Protein AF-A0A537IIH1-F1 (afdb_monomer)

Nearest PDB structures (foldseek):
  6f5o-assembly1_B  TM=4.034E-01  e=1.322E+00  Influenza B virus (B/Memphis/13/2003)
  8rna-assembly1_E  TM=3.616E-01  e=1.322E+00  Influenza B virus (B/Memphis/13/2003)
  8rn2-assembly1_B  TM=3.642E-01  e=2.233E+00  Influenza B virus (B/Memphis/13/2003)
  5msg-assembly1_B  TM=3.783E-01  e=2.384E+00  Influenza B virus
  8ekm-assembly1_E  TM=3.426E-01  e=2.384E+00  Clostridioides difficile R20291

pLDDT: mean 76.6, std 12.92, range [51.22, 94.5]

Radius of gyration: 24.63 Å; Cα contacts (8 Å, |Δi|>4): 101; chains: 1; bounding box: 40×39×79 Å

Secondary structure (DSSP, 8-state):
-HHHHHHHHHHHHHTSS---PPP-SS----GGGG--PPPGGGTTSSEEEEEEEEEEEEEEE--SSS---EEEEEEEEEEEEEE-SHHHHHHS------PPPTTS--

Sequence (106 aa):
MKQTLIFLLLLMLYTGNLNAQAPSVGETIEPEFAITTVPEKWSKESAVVIGQKSEYLFTRLVSGKRYTTVVRIKEYVHKRIKLQDKNALEKFSTFYYVTMGKDGQA

Mean predicted aligned error: 12.5 Å

Structure (mmCIF, N/CA/C/O backbone):
data_AF-A0A537IIH1-F1
#
_entry.id   AF-A0A537IIH1-F1
#
loop_
_atom_site.group_PDB
_atom_site.id
_atom_site.type_symbol
_atom_site.label_atom_id
_atom_site.label_alt_id
_atom_site.label_comp_id
_atom_site.label_asym_id
_atom_site.label_entity_id
_atom_site.label_seq_id
_atom_site.pdbx_PDB_ins_code
_atom_site.Cartn_x
_atom_site.Cartn_y
_atom_site.Cartn_z
_atom_site.occupancy
_atom_site.B_iso_or_equiv
_atom_site.auth_seq_id
_atom_site.auth_comp_id
_atom_site.auth_asym_id
_atom_site.auth_atom_id
_atom_site.pdbx_PDB_model_num
ATOM 1 N N . MET A 1 1 ? 5.250 -20.785 -58.447 1.00 61.53 1 MET A N 1
ATOM 2 C CA . MET A 1 1 ? 4.221 -19.868 -57.899 1.00 61.53 1 MET A CA 1
ATOM 3 C C . MET A 1 1 ? 3.533 -20.391 -56.641 1.00 61.53 1 MET A C 1
ATOM 5 O O . MET A 1 1 ? 3.475 -19.645 -55.677 1.00 61.53 1 MET A O 1
ATOM 9 N N . LYS A 1 2 ? 3.036 -21.639 -56.590 1.00 64.31 2 LYS A N 1
ATOM 10 C CA . LYS A 1 2 ? 2.312 -22.149 -55.402 1.00 64.31 2 LYS A CA 1
ATOM 11 C C . LYS A 1 2 ? 3.184 -22.297 -54.137 1.00 64.31 2 LYS A C 1
ATOM 13 O O . LYS A 1 2 ? 2.752 -21.905 -53.063 1.00 64.31 2 LYS A O 1
ATOM 18 N N . GLN A 1 3 ? 4.421 -22.786 -54.264 1.00 67.56 3 GLN A N 1
ATOM 19 C CA . GLN A 1 3 ? 5.345 -22.940 -53.123 1.00 67.56 3 GLN A CA 1
ATOM 20 C C . GLN A 1 3 ? 5.839 -21.599 -52.561 1.00 67.56 3 GLN A C 1
ATOM 22 O O . GLN A 1 3 ? 5.970 -21.444 -51.353 1.00 67.56 3 GLN A O 1
ATOM 27 N N . THR A 1 4 ? 6.040 -20.607 -53.429 1.00 70.00 4 THR A N 1
ATOM 28 C CA . THR A 1 4 ? 6.450 -19.251 -53.046 1.00 70.00 4 THR A CA 1
ATOM 29 C C . THR A 1 4 ? 5.371 -18.537 -52.229 1.00 70.00 4 THR A C 1
ATOM 31 O O . THR A 1 4 ? 5.689 -17.829 -51.280 1.00 70.00 4 THR A O 1
ATOM 34 N N . LEU A 1 5 ? 4.094 -18.773 -52.550 1.00 70.12 5 LEU A N 1
ATOM 35 C CA . LEU A 1 5 ? 2.956 -18.212 -51.820 1.00 70.12 5 LEU A CA 1
ATOM 36 C C . LEU A 1 5 ? 2.804 -18.830 -50.418 1.00 70.12 5 LEU A C 1
ATOM 38 O O . LEU A 1 5 ? 2.540 -18.117 -49.455 1.00 70.12 5 LEU A O 1
ATOM 42 N N . ILE A 1 6 ? 3.032 -20.143 -50.294 1.00 74.69 6 ILE A N 1
ATOM 43 C CA . ILE A 1 6 ? 3.017 -20.862 -49.008 1.00 74.69 6 ILE A CA 1
ATOM 44 C C . ILE A 1 6 ? 4.153 -20.374 -48.099 1.00 74.69 6 ILE A C 1
ATOM 46 O O . ILE A 1 6 ? 3.942 -20.164 -46.906 1.00 74.69 6 ILE A O 1
ATOM 50 N N . PHE A 1 7 ? 5.339 -20.137 -48.663 1.00 72.38 7 PHE A N 1
ATOM 51 C CA . PHE A 1 7 ? 6.488 -19.636 -47.909 1.00 72.38 7 PHE A CA 1
ATOM 52 C C . PHE A 1 7 ? 6.257 -18.211 -47.382 1.00 72.38 7 PHE A C 1
ATOM 54 O O . PHE A 1 7 ? 6.594 -17.912 -46.239 1.00 72.38 7 PHE A O 1
ATOM 61 N N . LEU A 1 8 ? 5.615 -17.350 -48.180 1.00 68.19 8 LEU A N 1
ATOM 62 C CA . LEU A 1 8 ? 5.253 -15.992 -47.766 1.00 68.19 8 LEU A CA 1
ATOM 63 C C . LEU A 1 8 ? 4.198 -15.988 -46.645 1.00 68.19 8 LEU A C 1
ATOM 65 O O . LEU A 1 8 ? 4.278 -15.185 -45.719 1.00 68.19 8 LEU A O 1
ATOM 69 N N . LEU A 1 9 ? 3.232 -16.911 -46.709 1.00 69.44 9 LEU A N 1
ATOM 70 C CA . LEU A 1 9 ? 2.186 -17.074 -45.697 1.00 69.44 9 LEU A CA 1
ATOM 71 C C . LEU A 1 9 ? 2.764 -17.560 -44.355 1.00 69.44 9 LEU A C 1
ATOM 73 O O . LEU A 1 9 ? 2.408 -17.039 -43.301 1.00 69.44 9 LEU A O 1
ATOM 77 N N . LEU A 1 10 ? 3.703 -18.511 -44.396 1.00 69.12 10 LEU A N 1
ATOM 78 C CA . LEU A 1 10 ? 4.440 -18.988 -43.220 1.00 69.12 10 LEU A CA 1
ATOM 79 C C . LEU A 1 10 ? 5.291 -17.883 -42.580 1.00 69.12 10 LEU A C 1
ATOM 81 O O . LEU A 1 10 ? 5.356 -17.801 -41.355 1.00 69.12 10 LEU A O 1
ATOM 85 N N . LEU A 1 11 ? 5.887 -17.001 -43.388 1.00 63.94 11 LEU A N 1
ATOM 86 C CA . LEU A 1 11 ? 6.668 -15.866 -42.892 1.00 63.94 11 LEU A CA 1
ATOM 87 C C . LEU A 1 11 ? 5.795 -14.852 -42.130 1.00 63.94 11 LEU A C 1
ATOM 89 O O . LEU A 1 11 ? 6.202 -14.365 -41.078 1.00 63.94 11 LEU A O 1
ATOM 93 N N . MET A 1 12 ? 4.580 -14.574 -42.619 1.00 61.91 12 MET A N 1
ATOM 94 C CA . MET A 1 12 ? 3.642 -13.663 -41.945 1.00 61.91 12 MET A CA 1
ATOM 95 C C . MET A 1 12 ? 3.074 -14.238 -40.639 1.00 61.91 12 MET A C 1
ATOM 97 O O . MET A 1 12 ? 2.835 -13.490 -39.690 1.00 61.91 12 MET A O 1
ATOM 101 N N . LEU A 1 13 ? 2.897 -15.561 -40.553 1.00 59.56 13 LEU A N 1
ATOM 102 C CA . LEU A 1 13 ? 2.473 -16.231 -39.317 1.00 5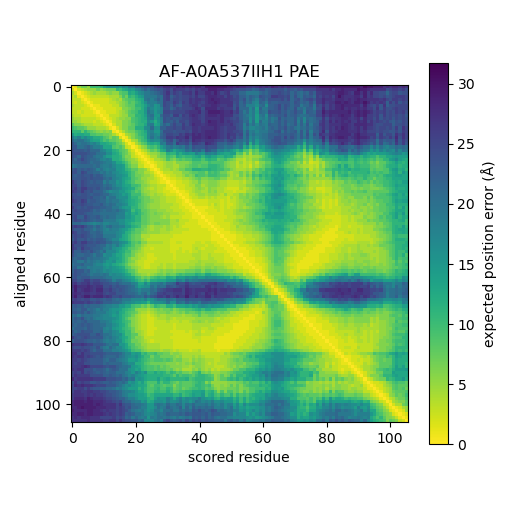9.56 13 LEU A CA 1
ATOM 103 C C . LEU A 1 13 ? 3.568 -16.209 -38.234 1.00 59.56 13 LEU A C 1
ATOM 105 O O . LEU A 1 13 ? 3.249 -16.194 -37.047 1.00 59.56 13 LEU A O 1
ATOM 109 N N . TYR A 1 14 ? 4.845 -16.137 -38.624 1.00 59.00 14 TYR A N 1
ATOM 110 C CA . TYR A 1 14 ? 5.971 -16.027 -37.688 1.00 59.00 14 TYR A CA 1
ATOM 111 C C . TYR A 1 14 ? 6.125 -14.631 -37.066 1.00 59.00 14 TYR A C 1
ATOM 113 O O . TYR A 1 14 ? 6.627 -14.510 -35.950 1.00 59.00 14 TYR A O 1
ATOM 121 N N . THR A 1 15 ? 5.668 -13.569 -37.736 1.00 57.38 15 THR A N 1
ATOM 122 C CA . THR A 1 15 ? 5.778 -12.189 -37.226 1.00 57.38 15 THR A CA 1
ATOM 123 C C . THR A 1 15 ? 4.662 -11.784 -36.254 1.00 57.38 15 THR A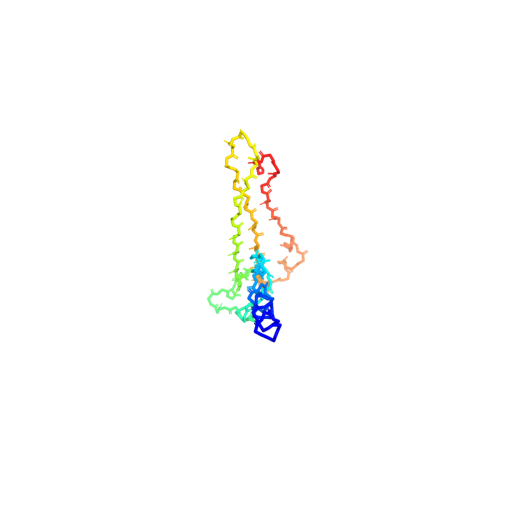 C 1
ATOM 125 O O . THR A 1 15 ? 4.701 -10.686 -35.706 1.00 57.38 15 THR A O 1
ATOM 128 N N . GLY A 1 16 ? 3.662 -12.644 -36.028 1.00 55.94 16 GLY A N 1
ATOM 129 C CA . GLY A 1 16 ? 2.427 -12.283 -35.321 1.00 55.94 16 GLY A CA 1
ATOM 130 C C . GLY A 1 16 ? 2.488 -12.221 -33.790 1.00 55.94 16 GLY A C 1
ATOM 131 O O . GLY A 1 16 ? 1.551 -11.709 -33.191 1.00 55.94 16 GLY A O 1
ATOM 132 N N . ASN A 1 17 ? 3.545 -12.710 -33.133 1.00 56.25 17 ASN A N 1
ATOM 133 C CA . ASN A 1 17 ? 3.539 -12.897 -31.671 1.00 56.25 17 ASN A CA 1
ATOM 134 C C . ASN A 1 17 ? 4.806 -12.385 -30.967 1.00 56.25 17 ASN A C 1
ATOM 136 O O . ASN A 1 17 ? 5.422 -13.105 -30.186 1.00 56.25 17 ASN A O 1
ATOM 140 N N . LEU A 1 18 ? 5.206 -11.136 -31.216 1.00 53.28 18 LEU A N 1
ATOM 141 C CA . LEU A 1 18 ? 6.280 -10.484 -30.451 1.00 53.28 18 LEU A CA 1
ATOM 142 C C . LEU A 1 18 ? 5.879 -9.082 -29.978 1.00 53.28 18 LEU A C 1
ATOM 144 O O . LEU A 1 18 ? 6.621 -8.123 -30.140 1.00 53.28 18 LEU A O 1
ATOM 148 N N . ASN A 1 19 ? 4.709 -8.961 -29.355 1.00 57.03 19 ASN A N 1
ATOM 149 C CA . ASN A 1 19 ? 4.426 -7.841 -28.460 1.00 57.03 19 ASN A CA 1
ATOM 150 C C . ASN A 1 19 ? 4.333 -8.396 -27.041 1.00 57.03 19 AS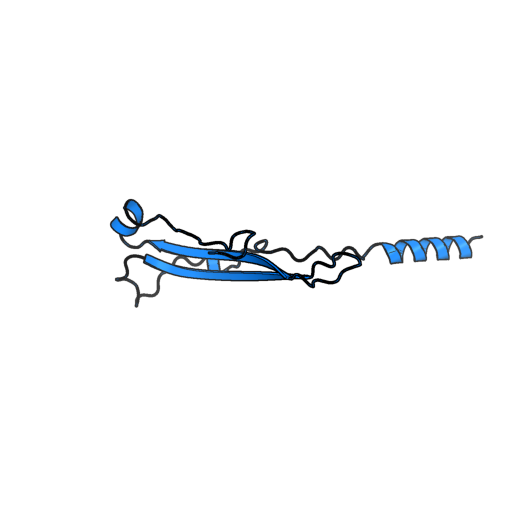N A C 1
ATOM 152 O O . ASN A 1 19 ? 3.247 -8.676 -26.542 1.00 57.03 19 ASN A O 1
ATOM 156 N N . ALA A 1 20 ? 5.483 -8.596 -26.396 1.00 64.62 20 ALA A N 1
ATOM 157 C CA . ALA A 1 20 ? 5.492 -8.768 -24.951 1.00 64.62 20 ALA A CA 1
ATOM 158 C C . ALA A 1 20 ? 4.975 -7.455 -24.342 1.00 64.62 20 ALA A C 1
ATOM 160 O O . ALA A 1 20 ? 5.611 -6.410 -24.500 1.00 64.62 20 ALA A O 1
ATOM 161 N N . GLN A 1 21 ? 3.795 -7.490 -23.718 1.00 64.31 21 GLN A N 1
ATOM 162 C CA . GLN A 1 21 ? 3.248 -6.343 -22.998 1.00 64.31 21 GLN A CA 1
ATOM 163 C C . GLN A 1 21 ? 4.294 -5.874 -21.984 1.00 64.31 21 GLN A C 1
ATOM 165 O O . GLN A 1 21 ? 4.873 -6.687 -21.260 1.00 64.31 21 GLN A O 1
ATOM 170 N N . ALA A 1 22 ? 4.592 -4.572 -21.979 1.00 70.62 22 ALA A N 1
ATOM 171 C CA . ALA A 1 22 ? 5.534 -4.027 -21.013 1.00 70.62 22 ALA A CA 1
ATOM 172 C C . ALA A 1 22 ? 5.034 -4.366 -19.598 1.00 70.62 22 ALA A C 1
ATOM 174 O O . ALA A 1 22 ? 3.840 -4.183 -19.346 1.00 70.62 22 ALA A O 1
ATOM 175 N N . PRO A 1 23 ? 5.905 -4.848 -18.691 1.00 74.50 23 PRO A N 1
ATOM 176 C CA . PRO A 1 23 ? 5.491 -5.161 -17.334 1.00 74.50 23 PRO A CA 1
ATOM 177 C C . PRO A 1 23 ? 4.870 -3.917 -16.697 1.00 74.50 23 PRO A C 1
ATOM 179 O O . PRO A 1 23 ? 5.418 -2.812 -16.750 1.00 74.50 23 PRO A O 1
ATOM 182 N N . SER A 1 24 ? 3.689 -4.113 -16.147 1.00 80.31 24 SER A N 1
ATOM 183 C CA . SER A 1 24 ? 2.851 -3.132 -15.480 1.00 80.31 24 SER A CA 1
ATOM 184 C C . SER A 1 24 ? 2.891 -3.383 -13.975 1.00 80.31 24 SER A C 1
ATOM 186 O O . SER A 1 24 ? 3.278 -4.455 -13.515 1.00 80.31 24 SER A O 1
ATOM 188 N N . VAL A 1 25 ? 2.549 -2.364 -13.193 1.00 84.38 25 VAL A N 1
ATOM 189 C CA . VAL A 1 25 ? 2.592 -2.421 -11.731 1.00 84.38 25 VAL A CA 1
ATOM 190 C C . VAL A 1 25 ? 1.194 -2.099 -11.220 1.00 84.38 25 VAL A C 1
ATOM 192 O O . VAL A 1 25 ? 0.587 -1.140 -11.696 1.00 84.38 25 VAL A O 1
ATOM 195 N N . GLY A 1 26 ? 0.680 -2.893 -10.285 1.00 81.38 26 GLY A N 1
ATOM 196 C CA . GLY A 1 26 ? -0.636 -2.698 -9.676 1.00 81.38 26 GLY A CA 1
ATOM 197 C C . GLY A 1 26 ? -1.837 -3.151 -10.512 1.00 81.38 26 GLY A C 1
ATOM 198 O O . GLY A 1 26 ? -2.955 -2.750 -10.202 1.00 81.38 26 GLY A O 1
ATOM 199 N N . GLU A 1 27 ? -1.646 -3.966 -11.555 1.00 82.06 27 GLU A N 1
ATOM 200 C CA . GLU A 1 27 ? -2.760 -4.462 -12.388 1.00 82.06 27 GLU A CA 1
ATOM 201 C C . GLU A 1 27 ? -3.552 -5.605 -11.735 1.00 82.06 27 GLU A C 1
ATOM 203 O O . GLU A 1 27 ? -4.745 -5.756 -11.998 1.00 82.06 27 GLU A O 1
ATOM 208 N N . THR A 1 28 ? -2.921 -6.376 -10.847 1.00 81.31 28 THR A N 1
ATOM 209 C CA . THR A 1 28 ? -3.557 -7.505 -10.158 1.00 81.31 28 THR A CA 1
ATOM 210 C C . THR A 1 28 ? -3.764 -7.175 -8.685 1.00 81.31 28 THR A C 1
ATOM 212 O O . THR A 1 28 ? -2.804 -6.871 -7.972 1.00 81.31 28 THR A O 1
ATOM 215 N N . ILE A 1 29 ? -5.018 -7.271 -8.231 1.00 77.62 29 ILE A N 1
ATOM 216 C CA . ILE A 1 29 ? -5.375 -7.266 -6.808 1.00 77.62 29 ILE A CA 1
ATOM 217 C C . ILE A 1 29 ? -5.445 -8.713 -6.345 1.00 77.62 29 ILE A C 1
ATOM 219 O O . ILE A 1 29 ? -6.240 -9.496 -6.868 1.00 77.62 29 ILE A O 1
ATOM 223 N N . GLU A 1 30 ? -4.629 -9.070 -5.365 1.00 84.19 30 GLU A N 1
ATOM 224 C CA . GLU A 1 30 ? -4.573 -10.442 -4.890 1.00 84.19 30 GLU A CA 1
ATOM 225 C C . GLU A 1 30 ? -5.675 -10.789 -3.883 1.00 84.19 30 GLU A C 1
ATOM 227 O O . GLU A 1 30 ? -6.172 -9.911 -3.164 1.00 84.19 30 GLU A O 1
ATOM 232 N N . PRO A 1 31 ? -6.060 -12.077 -3.792 1.00 85.25 31 PRO A N 1
ATOM 233 C CA . PRO A 1 31 ? -7.106 -12.534 -2.882 1.00 85.25 31 PRO A CA 1
ATOM 234 C C . PRO A 1 31 ? -6.853 -12.197 -1.407 1.00 85.25 31 PRO A C 1
ATOM 236 O O . PRO A 1 31 ? -7.809 -12.012 -0.654 1.00 85.25 31 PRO A O 1
ATOM 239 N N . GLU A 1 32 ? -5.598 -12.071 -0.972 1.00 82.50 32 GLU A N 1
ATOM 240 C CA . GLU A 1 32 ? -5.245 -11.746 0.416 1.00 82.50 32 GLU A CA 1
ATOM 241 C C . GLU A 1 32 ? -5.751 -10.354 0.820 1.00 82.50 32 GLU A C 1
ATOM 243 O O . GLU A 1 32 ? -6.038 -10.112 1.993 1.00 82.50 32 GLU A O 1
ATOM 248 N N . PHE A 1 33 ? -5.964 -9.453 -0.146 1.00 87.12 33 PHE A N 1
ATOM 249 C CA . PHE A 1 33 ? -6.572 -8.146 0.102 1.00 87.12 33 PHE A CA 1
ATOM 250 C C . PHE A 1 33 ? -8.083 -8.207 0.343 1.00 87.12 33 PHE A C 1
ATOM 252 O O . PHE A 1 33 ? -8.655 -7.200 0.766 1.00 87.12 33 PHE A O 1
ATOM 259 N N . ALA A 1 34 ? -8.745 -9.347 0.122 1.00 86.94 34 ALA A N 1
ATOM 260 C CA . ALA A 1 34 ? -10.153 -9.537 0.471 1.00 86.94 34 ALA A CA 1
ATOM 261 C C . ALA A 1 34 ? -10.363 -9.783 1.977 1.00 86.94 34 ALA A C 1
ATOM 263 O O . ALA A 1 34 ? -11.471 -9.597 2.482 1.00 86.94 34 ALA A O 1
ATOM 264 N N . ILE A 1 35 ? -9.310 -10.164 2.709 1.00 87.25 35 ILE A N 1
ATOM 265 C CA . ILE A 1 35 ? -9.375 -10.433 4.147 1.00 87.25 35 ILE A CA 1
ATOM 266 C C . ILE A 1 35 ? -9.650 -9.127 4.903 1.00 87.25 35 ILE A C 1
ATOM 268 O O . ILE A 1 35 ? -9.002 -8.102 4.689 1.00 87.25 35 ILE A O 1
ATOM 272 N N . THR A 1 36 ? -10.624 -9.160 5.814 1.00 88.62 36 THR A N 1
ATOM 273 C CA . THR A 1 36 ? -11.013 -7.999 6.639 1.00 88.62 36 THR A CA 1
ATOM 274 C C . THR A 1 36 ? -10.846 -8.219 8.136 1.00 88.62 36 THR A C 1
ATOM 276 O O . THR A 1 36 ? -11.094 -7.301 8.921 1.00 88.62 36 THR A O 1
ATOM 279 N N . THR A 1 37 ? -10.487 -9.433 8.541 1.00 91.88 37 THR A N 1
ATOM 280 C CA . THR A 1 37 ? -10.367 -9.835 9.942 1.00 91.88 37 THR A CA 1
ATOM 281 C C . THR A 1 37 ? -9.043 -9.367 10.526 1.00 91.88 37 THR A C 1
ATOM 283 O O . THR A 1 37 ? -7.990 -9.558 9.921 1.00 91.88 37 THR A O 1
ATOM 286 N N . VAL A 1 38 ? -9.095 -8.796 11.727 1.00 90.94 38 VAL A N 1
ATOM 287 C CA . VAL A 1 38 ? -7.905 -8.456 12.510 1.00 90.94 38 VAL A CA 1
ATOM 288 C C . VAL A 1 38 ? -7.596 -9.622 13.455 1.00 90.94 38 VAL A C 1
ATOM 290 O O . VAL A 1 38 ? -8.507 -10.087 14.140 1.00 90.94 38 VAL A O 1
ATOM 293 N N . PRO A 1 39 ? -6.344 -10.111 13.513 1.00 90.44 39 PRO A N 1
ATOM 294 C CA . PRO A 1 39 ? -5.921 -11.085 14.514 1.00 90.44 39 PRO A CA 1
ATOM 295 C C . PRO A 1 39 ? -6.217 -10.620 15.946 1.00 90.44 39 PRO A C 1
ATOM 297 O O . PRO A 1 39 ? -5.940 -9.474 16.293 1.00 90.44 39 PRO A O 1
ATOM 300 N N . GLU A 1 40 ? -6.697 -11.524 16.805 1.00 92.75 40 GLU A N 1
ATOM 301 C CA . GLU A 1 40 ? -7.135 -11.203 18.177 1.00 92.75 40 GLU A CA 1
ATOM 302 C C . GLU A 1 40 ? -6.061 -10.484 19.010 1.00 92.75 40 GLU A C 1
ATOM 304 O O . GLU A 1 40 ? -6.366 -9.550 19.755 1.00 92.75 40 GLU A O 1
ATOM 309 N N . LYS A 1 41 ? -4.785 -10.837 18.806 1.00 94.50 41 LYS A N 1
ATOM 310 C CA . LYS A 1 41 ? -3.631 -10.187 19.451 1.00 94.50 41 LYS A CA 1
ATOM 311 C C . LYS A 1 41 ? -3.531 -8.674 19.209 1.00 94.50 41 LYS A C 1
ATOM 313 O O . LYS A 1 41 ? -2.868 -7.996 19.981 1.00 94.50 41 LYS A O 1
ATOM 318 N N . TRP A 1 42 ? -4.166 -8.151 18.158 1.00 93.75 42 TRP A N 1
ATOM 319 C CA . TRP A 1 42 ? -4.160 -6.729 17.794 1.00 93.75 42 TRP A CA 1
ATOM 320 C C . TRP A 1 42 ? -5.533 -6.065 17.961 1.00 93.75 42 TRP A C 1
ATOM 322 O O . TRP A 1 42 ? -5.755 -4.958 17.479 1.00 93.75 42 TRP A O 1
ATOM 332 N N . SER A 1 43 ? -6.461 -6.715 18.664 1.00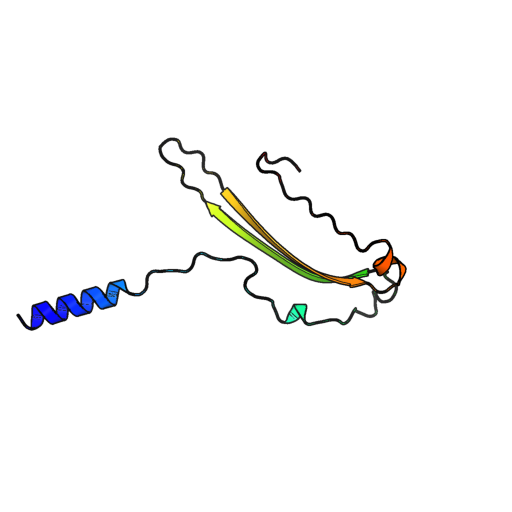 90.12 43 SER A N 1
ATOM 333 C CA . SER A 1 43 ? -7.820 -6.204 18.907 1.00 90.12 43 SER A CA 1
ATOM 334 C C . SER A 1 43 ? -7.869 -4.891 19.695 1.00 90.12 43 SER A C 1
ATOM 336 O O . SER A 1 43 ? -8.850 -4.159 19.602 1.00 90.12 43 SER A O 1
ATOM 338 N N . LYS A 1 44 ? -6.822 -4.588 20.472 1.00 93.19 44 LYS A N 1
ATOM 339 C CA . LYS A 1 44 ? -6.720 -3.368 21.290 1.00 93.19 44 LYS A CA 1
ATOM 340 C C . LYS A 1 44 ? -6.010 -2.209 20.587 1.00 93.19 44 LYS A C 1
ATOM 342 O O . LYS A 1 44 ? -5.913 -1.132 21.166 1.00 93.19 44 LYS A O 1
ATOM 347 N N . GLU A 1 45 ? -5.514 -2.421 19.372 1.00 92.12 45 GLU A N 1
ATOM 348 C CA . GLU A 1 45 ? -4.832 -1.381 18.605 1.00 92.12 45 GLU A CA 1
ATOM 349 C C . GLU A 1 45 ? -5.837 -0.446 17.930 1.00 92.12 45 GLU A C 1
ATOM 351 O O . GLU A 1 45 ? -6.868 -0.884 17.422 1.00 92.12 45 GLU A O 1
ATOM 356 N N . SER A 1 46 ? -5.517 0.842 17.838 1.00 91.12 46 SER A N 1
ATOM 357 C CA . SER A 1 46 ? -6.381 1.833 17.182 1.00 91.12 46 SER A CA 1
ATOM 358 C C . SER A 1 46 ? -6.590 1.577 15.687 1.00 91.12 46 SER A C 1
ATOM 360 O O . SER A 1 46 ? -7.682 1.769 15.143 1.00 91.12 46 SER A O 1
ATOM 362 N N . ALA A 1 47 ? -5.537 1.121 15.008 1.00 90.62 47 ALA A N 1
ATOM 363 C CA . ALA A 1 47 ? -5.548 0.783 13.594 1.00 90.62 47 ALA A CA 1
ATOM 364 C C . ALA A 1 47 ? -4.548 -0.340 13.305 1.00 90.62 47 ALA A C 1
ATOM 366 O O . ALA A 1 47 ? -3.465 -0.376 13.884 1.00 90.62 47 ALA A O 1
ATOM 367 N N . VAL A 1 48 ? -4.891 -1.239 12.383 1.00 91.75 48 VAL A N 1
ATOM 368 C CA . VAL A 1 48 ? -4.052 -2.389 12.025 1.00 91.75 48 VAL A CA 1
ATOM 369 C C . VAL A 1 48 ? -3.911 -2.481 10.516 1.00 91.75 48 VAL A C 1
ATOM 371 O O . VAL A 1 48 ? -4.902 -2.490 9.785 1.00 91.75 48 VAL A O 1
ATOM 374 N N . VAL A 1 49 ? -2.672 -2.590 10.039 1.00 91.38 49 VAL A N 1
ATOM 375 C CA . VAL A 1 49 ? -2.392 -2.940 8.644 1.00 91.38 49 VAL A CA 1
ATOM 376 C C . VAL A 1 49 ? -2.657 -4.435 8.479 1.00 91.38 49 VAL A C 1
ATOM 378 O O . VAL A 1 49 ? -1.940 -5.260 9.038 1.00 91.38 49 VAL A O 1
ATOM 381 N N . ILE A 1 50 ? -3.710 -4.780 7.742 1.00 91.88 50 ILE A N 1
ATOM 382 C CA . ILE A 1 50 ? -4.14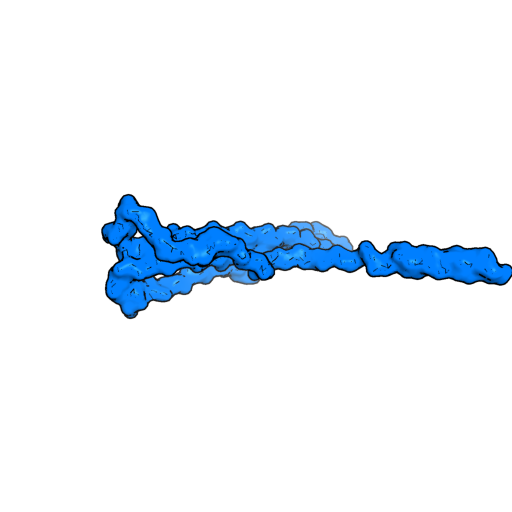8 -6.170 7.520 1.00 91.88 50 ILE A CA 1
ATOM 383 C C . ILE A 1 50 ? -3.683 -6.732 6.174 1.00 91.88 50 ILE A C 1
ATOM 385 O O . ILE A 1 50 ? -3.767 -7.933 5.948 1.00 91.88 50 ILE A O 1
ATOM 389 N N . GLY A 1 51 ? -3.162 -5.874 5.298 1.00 90.06 51 GLY A N 1
ATOM 390 C CA . GLY A 1 51 ? -2.516 -6.271 4.054 1.00 90.06 51 GLY A CA 1
ATOM 391 C C . GLY A 1 51 ? -1.577 -5.176 3.566 1.00 90.06 51 GLY A C 1
ATOM 392 O O . GLY A 1 51 ? -1.902 -3.990 3.655 1.00 90.06 51 GLY A O 1
ATOM 393 N N . GLN A 1 52 ? -0.408 -5.567 3.066 1.00 90.12 52 GLN A N 1
ATOM 394 C CA . GLN A 1 52 ? 0.537 -4.665 2.421 1.00 90.12 52 GLN A CA 1
ATOM 395 C C . GLN A 1 52 ? 1.213 -5.380 1.259 1.00 90.12 52 GLN A C 1
ATOM 397 O O . GLN A 1 52 ? 1.754 -6.470 1.420 1.00 90.12 52 GLN A O 1
ATOM 402 N N . LYS A 1 53 ? 1.227 -4.710 0.113 1.00 89.19 53 LYS A N 1
ATOM 403 C CA . LYS A 1 53 ? 1.934 -5.120 -1.090 1.00 89.19 53 LYS A CA 1
ATOM 404 C C . LYS A 1 53 ? 2.723 -3.939 -1.617 1.00 89.19 53 LYS A C 1
ATOM 406 O O . LYS A 1 53 ? 2.196 -2.830 -1.706 1.00 89.19 53 LYS A O 1
ATOM 411 N N . SER A 1 54 ? 3.963 -4.219 -1.985 1.00 89.94 54 SER A N 1
ATOM 412 C CA . SER A 1 54 ? 4.846 -3.278 -2.654 1.00 89.94 54 SER A CA 1
ATOM 413 C C . SER A 1 54 ? 5.397 -3.943 -3.903 1.00 89.94 54 SER A C 1
ATOM 415 O O . SER A 1 54 ? 5.958 -5.035 -3.826 1.00 89.94 54 SER A O 1
ATOM 417 N N . GLU A 1 55 ? 5.245 -3.287 -5.043 1.00 89.38 55 GLU A N 1
ATOM 418 C CA . GLU A 1 55 ? 5.827 -3.720 -6.306 1.00 89.38 55 GLU A CA 1
ATOM 419 C C . GLU A 1 55 ? 6.761 -2.638 -6.838 1.00 89.38 55 GLU A C 1
ATOM 421 O O . GLU A 1 55 ? 6.443 -1.447 -6.817 1.00 89.38 55 GLU A O 1
ATOM 426 N N . TYR A 1 56 ? 7.905 -3.078 -7.354 1.00 88.25 56 TYR A N 1
ATOM 427 C CA . TYR A 1 56 ? 8.918 -2.213 -7.936 1.00 88.25 56 TYR A CA 1
ATOM 428 C C . TYR A 1 56 ? 9.209 -2.660 -9.357 1.00 88.25 56 TYR A C 1
ATOM 430 O O . TYR A 1 56 ? 9.631 -3.793 -9.593 1.00 88.25 56 TYR A O 1
ATOM 438 N N . LEU A 1 57 ? 9.041 -1.744 -10.302 1.00 87.31 57 LEU A N 1
ATOM 439 C CA . LEU A 1 57 ? 9.468 -1.942 -11.675 1.00 87.31 57 LEU A CA 1
ATOM 440 C C . LEU A 1 57 ? 10.692 -1.087 -11.972 1.00 87.31 57 LEU A C 1
ATOM 442 O O . LEU A 1 57 ? 10.627 0.144 -11.999 1.00 87.31 57 LEU A O 1
ATOM 446 N N . PHE A 1 58 ? 11.796 -1.766 -12.268 1.00 85.75 58 PHE A N 1
ATOM 447 C CA . PHE A 1 58 ? 13.056 -1.155 -12.663 1.00 85.75 58 PHE A CA 1
ATOM 448 C C . PHE A 1 58 ? 13.160 -1.143 -14.185 1.00 85.75 58 PHE A C 1
ATOM 450 O O . PHE A 1 58 ? 13.162 -2.188 -14.830 1.00 85.75 58 PHE A O 1
ATOM 457 N N . THR A 1 59 ? 13.256 0.041 -14.781 1.00 83.12 59 THR A N 1
ATOM 458 C CA . THR A 1 59 ? 13.452 0.200 -16.226 1.00 83.12 59 THR A CA 1
ATOM 459 C C . THR A 1 59 ? 14.758 0.931 -16.490 1.00 83.12 59 THR A C 1
ATOM 461 O O . THR A 1 59 ? 14.966 2.048 -16.013 1.00 83.12 59 THR A O 1
ATOM 464 N N . ARG A 1 60 ? 15.642 0.324 -17.285 1.00 79.00 60 ARG A N 1
ATOM 465 C CA . ARG A 1 60 ? 16.847 1.001 -17.773 1.00 79.00 60 ARG A CA 1
ATOM 466 C C . ARG A 1 60 ? 16.457 1.964 -18.891 1.00 79.00 60 ARG A C 1
ATOM 468 O O . ARG A 1 60 ? 15.897 1.541 -19.899 1.00 79.00 60 ARG A O 1
ATOM 475 N N . LEU A 1 61 ? 16.792 3.242 -18.738 1.00 70.69 61 LEU A N 1
ATOM 476 C CA . LEU A 1 61 ? 16.688 4.208 -19.827 1.00 70.69 61 LEU A CA 1
ATOM 477 C C . LEU A 1 61 ? 17.998 4.201 -20.614 1.00 70.69 61 LEU A C 1
ATOM 479 O O . LEU A 1 61 ? 19.058 4.513 -20.074 1.00 70.69 61 LEU A O 1
ATOM 483 N N . VAL A 1 62 ? 17.929 3.843 -21.895 1.00 65.81 62 VAL A N 1
ATOM 484 C CA . VAL A 1 62 ? 19.043 4.043 -22.826 1.00 65.81 62 VAL A CA 1
ATOM 485 C C . VAL A 1 62 ? 18.855 5.418 -23.462 1.00 65.81 62 VAL A C 1
ATOM 487 O O . VAL A 1 62 ? 18.007 5.588 -24.332 1.00 65.81 62 VAL A O 1
ATOM 490 N N . SER A 1 63 ? 19.611 6.414 -22.999 1.00 57.00 63 SER A N 1
ATOM 491 C CA . SER A 1 63 ? 19.691 7.732 -23.642 1.00 57.00 63 SER A CA 1
ATOM 492 C C . SER A 1 63 ? 20.949 7.787 -24.515 1.00 57.00 63 SER A C 1
ATOM 494 O O . SER A 1 63 ? 22.016 7.343 -24.093 1.00 57.00 63 SER A O 1
ATOM 496 N N . GLY A 1 64 ? 20.818 8.245 -25.762 1.00 57.06 64 GLY A N 1
ATOM 497 C CA . GLY A 1 64 ? 21.838 8.097 -26.807 1.00 57.06 64 GLY A CA 1
ATOM 498 C C . GLY A 1 64 ? 23.182 8.807 -26.556 1.00 57.06 64 GLY A C 1
ATOM 499 O O . GLY A 1 64 ? 23.279 9.747 -25.777 1.00 57.06 6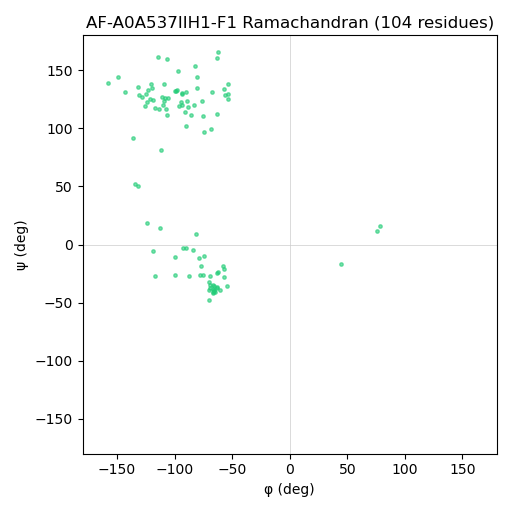4 GLY A O 1
ATOM 500 N N . LYS A 1 65 ? 24.212 8.339 -27.286 1.00 56.41 65 LYS A N 1
ATOM 501 C CA . LYS A 1 65 ? 25.603 8.821 -27.513 1.00 56.41 65 LYS A CA 1
ATOM 502 C C . LYS A 1 65 ? 26.473 9.322 -26.338 1.00 56.41 65 LYS A C 1
ATOM 504 O O . LYS A 1 65 ? 27.688 9.354 -26.515 1.00 56.41 65 LYS A O 1
ATOM 509 N N . ARG A 1 66 ? 25.949 9.659 -25.158 1.00 57.47 66 ARG A N 1
ATOM 510 C CA . ARG A 1 66 ? 26.733 10.013 -23.957 1.00 57.47 66 ARG A CA 1
ATOM 511 C C . ARG A 1 66 ? 26.126 9.313 -22.741 1.00 57.47 66 ARG A C 1
ATOM 513 O O . ARG A 1 66 ? 25.181 9.796 -22.131 1.00 57.47 66 ARG A O 1
ATOM 520 N N . TYR A 1 67 ? 26.642 8.121 -22.460 1.00 58.19 67 TYR A N 1
ATOM 521 C CA . TYR A 1 67 ? 26.063 7.141 -21.545 1.00 58.19 67 TYR A CA 1
ATOM 522 C C . TYR A 1 67 ? 26.100 7.593 -20.080 1.00 58.19 67 TYR A C 1
ATOM 524 O O . TYR A 1 67 ? 27.098 7.419 -19.388 1.00 58.19 67 TYR A O 1
ATOM 532 N N . THR A 1 68 ? 24.979 8.106 -19.581 1.00 56.41 68 THR A N 1
ATOM 533 C CA . THR A 1 68 ? 24.628 7.991 -18.160 1.00 56.41 68 THR A CA 1
ATOM 534 C C . THR A 1 68 ? 23.509 6.967 -18.054 1.00 56.41 68 THR A C 1
ATOM 536 O O . THR A 1 68 ? 22.406 7.175 -18.558 1.00 56.41 68 THR A O 1
ATOM 539 N N . THR A 1 69 ? 23.805 5.813 -17.459 1.00 62.28 69 THR A N 1
ATOM 540 C CA . THR A 1 69 ? 22.819 4.747 -17.262 1.00 62.28 69 THR A CA 1
ATOM 541 C C . THR A 1 69 ? 21.890 5.164 -16.127 1.00 62.28 69 THR A C 1
ATOM 543 O O . THR A 1 69 ? 22.233 5.006 -14.960 1.00 62.28 69 THR A O 1
ATOM 546 N N . VAL A 1 70 ? 20.725 5.726 -16.453 1.00 68.75 70 VAL A N 1
ATOM 547 C CA . VAL A 1 70 ? 19.714 6.068 -15.444 1.00 68.75 70 VAL A CA 1
ATOM 548 C C . VAL A 1 70 ? 18.731 4.905 -15.311 1.00 68.75 70 VAL A C 1
ATOM 550 O O . VAL A 1 70 ? 18.198 4.402 -16.306 1.00 68.75 70 VAL A O 1
ATOM 553 N N . VAL A 1 71 ? 18.489 4.471 -14.073 1.00 78.62 71 VAL A N 1
ATOM 554 C CA . VAL A 1 71 ? 17.438 3.504 -13.737 1.00 78.62 71 VAL A CA 1
ATOM 555 C C . VAL A 1 71 ? 16.199 4.285 -13.317 1.00 78.62 71 VAL A C 1
ATOM 557 O O . VAL A 1 71 ? 16.253 5.088 -12.391 1.00 78.62 71 VAL A O 1
ATOM 560 N N . ARG A 1 72 ? 15.076 4.059 -14.002 1.00 79.00 72 ARG A N 1
ATOM 561 C CA . ARG A 1 72 ? 13.767 4.543 -13.563 1.00 79.00 72 ARG A CA 1
ATOM 562 C C . ARG A 1 72 ? 13.123 3.476 -12.691 1.00 79.00 72 ARG A C 1
ATOM 564 O O . ARG A 1 72 ? 13.045 2.321 -13.104 1.00 79.00 72 ARG A O 1
ATOM 571 N N . ILE A 1 73 ? 12.633 3.887 -11.532 1.00 83.38 73 ILE A N 1
ATOM 572 C CA . ILE A 1 73 ? 11.880 3.037 -10.614 1.00 83.38 73 ILE A CA 1
ATOM 573 C C . ILE A 1 73 ? 10.427 3.502 -10.671 1.00 83.38 73 ILE A C 1
ATOM 575 O O . ILE A 1 73 ? 10.155 4.694 -10.528 1.00 83.38 73 ILE A O 1
ATOM 579 N N . LYS A 1 74 ? 9.499 2.583 -10.934 1.00 84.12 74 LYS A N 1
ATOM 580 C CA . LYS A 1 74 ? 8.075 2.788 -10.657 1.00 84.12 74 LYS A CA 1
ATOM 581 C C . LYS A 1 74 ? 7.721 1.949 -9.443 1.00 84.12 74 LYS A C 1
ATOM 583 O O . LYS A 1 74 ? 7.978 0.749 -9.446 1.00 84.12 74 LYS A O 1
ATOM 588 N N . GLU A 1 75 ? 7.148 2.588 -8.440 1.00 85.81 75 GLU A N 1
ATOM 589 C CA . GLU A 1 75 ? 6.689 1.937 -7.222 1.00 85.81 75 GLU A CA 1
ATOM 590 C C . GLU A 1 75 ? 5.160 1.933 -7.194 1.00 85.81 75 GLU A C 1
ATOM 592 O O . GLU A 1 75 ? 4.516 2.927 -7.536 1.00 85.81 75 GLU A O 1
ATOM 597 N N . TYR A 1 76 ? 4.591 0.809 -6.776 1.00 86.81 76 TYR A N 1
ATOM 598 C CA . TYR A 1 76 ? 3.185 0.676 -6.428 1.00 86.81 76 TYR A CA 1
ATOM 599 C C . TYR A 1 76 ? 3.092 0.131 -5.013 1.00 86.81 76 TYR A C 1
ATOM 601 O O . TYR A 1 76 ? 3.702 -0.889 -4.691 1.00 86.81 76 TYR A O 1
ATOM 609 N N . VAL A 1 77 ? 2.305 0.802 -4.179 1.00 87.69 77 VAL A N 1
ATOM 610 C CA . VAL A 1 77 ? 2.068 0.396 -2.799 1.00 87.69 77 VAL A CA 1
ATOM 611 C C . VAL A 1 77 ? 0.569 0.276 -2.583 1.00 87.69 77 VAL A C 1
ATOM 613 O O . VAL A 1 77 ? -0.158 1.262 -2.676 1.00 87.69 77 VAL A O 1
ATOM 616 N N . HIS A 1 78 ? 0.114 -0.925 -2.240 1.00 89.44 78 HIS A N 1
ATOM 617 C CA . HIS A 1 78 ? -1.261 -1.190 -1.839 1.00 89.44 78 HIS A CA 1
ATOM 618 C C . HIS A 1 78 ? -1.272 -1.605 -0.371 1.00 89.44 78 HIS A C 1
ATOM 620 O O . HIS A 1 78 ? -0.689 -2.617 0.015 1.00 89.44 78 HIS A O 1
ATOM 626 N N . LYS A 1 79 ? -1.924 -0.799 0.467 1.00 89.31 79 LYS A N 1
ATOM 627 C CA . LYS A 1 79 ? -2.108 -1.073 1.894 1.00 89.31 79 LYS A CA 1
ATOM 628 C C . LYS A 1 79 ? -3.591 -1.163 2.205 1.00 89.31 79 LYS A C 1
ATOM 630 O O . LYS A 1 79 ? -4.357 -0.287 1.812 1.00 89.31 79 LYS A O 1
ATOM 635 N N . ARG A 1 80 ? -3.977 -2.181 2.970 1.00 89.81 80 ARG A N 1
ATOM 636 C CA . ARG A 1 80 ? -5.305 -2.302 3.567 1.00 89.81 80 ARG A CA 1
ATOM 637 C C . ARG A 1 80 ? -5.175 -2.121 5.069 1.00 89.81 80 ARG A C 1
ATOM 639 O O . ARG A 1 80 ? -4.466 -2.874 5.735 1.00 89.81 80 ARG A O 1
ATOM 646 N N . ILE A 1 81 ? -5.859 -1.114 5.594 1.00 89.69 81 ILE A N 1
ATOM 647 C CA . ILE A 1 81 ? -5.769 -0.717 6.998 1.00 89.69 81 ILE A CA 1
ATOM 648 C C . ILE A 1 81 ? -7.165 -0.807 7.606 1.00 89.69 81 ILE A C 1
ATOM 650 O O . ILE A 1 81 ? -8.115 -0.222 7.088 1.00 89.69 81 ILE A O 1
ATOM 654 N N . LYS A 1 82 ? -7.300 -1.555 8.700 1.00 91.06 82 LYS A N 1
ATOM 655 C CA . LYS A 1 82 ? -8.511 -1.584 9.515 1.00 91.06 82 LYS A CA 1
ATOM 656 C C . LYS A 1 82 ? -8.382 -0.531 10.606 1.00 91.06 82 LYS A C 1
ATOM 658 O O . LYS A 1 82 ? -7.548 -0.671 11.492 1.00 91.06 82 LYS A O 1
ATOM 663 N N . LEU A 1 83 ? -9.226 0.493 10.554 1.00 91.69 83 LEU A N 1
ATOM 664 C CA . LEU A 1 83 ? -9.404 1.435 11.658 1.00 91.69 83 LEU A CA 1
ATOM 665 C C . LEU A 1 83 ? -10.390 0.800 12.650 1.00 91.69 83 LEU A C 1
ATOM 667 O O . LEU A 1 83 ? -11.491 0.415 12.248 1.00 91.69 83 LEU A O 1
ATOM 671 N N . GLN A 1 84 ? -9.962 0.592 13.896 1.00 89.94 84 GLN A N 1
ATOM 672 C CA . GLN A 1 84 ? -10.725 -0.154 14.908 1.00 89.94 84 GLN A CA 1
ATOM 673 C C . GLN A 1 84 ? -11.466 0.763 15.884 1.00 89.94 84 GLN A C 1
ATOM 675 O O . GLN A 1 84 ? -12.510 0.367 16.398 1.00 89.94 84 GLN A O 1
ATOM 680 N N . ASP A 1 85 ? -10.982 1.988 16.103 1.00 89.75 85 ASP A N 1
ATOM 681 C CA . ASP A 1 85 ? -11.644 2.971 16.961 1.00 89.75 85 ASP A CA 1
ATOM 682 C C . ASP A 1 85 ? -12.159 4.204 16.196 1.00 89.75 85 ASP A C 1
ATOM 684 O O . ASP A 1 85 ? -11.765 4.505 15.066 1.00 89.75 85 ASP A O 1
ATOM 688 N N . LYS A 1 86 ? -13.082 4.927 16.840 1.00 87.50 86 LYS A N 1
ATOM 689 C CA . LYS A 1 86 ? -13.745 6.106 16.271 1.00 87.50 86 LYS A CA 1
ATOM 690 C C . LYS A 1 86 ? -12.788 7.286 16.063 1.00 87.50 86 LYS A C 1
ATOM 692 O O . LYS A 1 86 ? -12.918 8.012 15.082 1.00 87.50 86 LYS A O 1
ATOM 697 N N . ASN A 1 87 ? -11.808 7.466 16.949 1.00 85.75 87 ASN A N 1
ATOM 698 C CA . ASN A 1 87 ? -10.837 8.555 16.836 1.00 85.75 87 ASN A CA 1
ATOM 699 C C . ASN A 1 87 ? -9.891 8.337 15.645 1.00 85.75 87 ASN A C 1
ATOM 701 O O . ASN A 1 87 ? -9.561 9.298 14.953 1.00 85.75 87 ASN A O 1
ATOM 705 N N . ALA A 1 88 ? -9.486 7.095 15.374 1.00 84.31 88 ALA A N 1
ATOM 706 C CA . ALA A 1 88 ? -8.661 6.725 14.232 1.00 84.31 88 ALA A CA 1
ATOM 707 C C . ALA A 1 88 ? -9.354 7.070 12.907 1.00 84.31 88 ALA A C 1
ATOM 709 O O . ALA A 1 88 ? -8.713 7.581 11.991 1.00 84.31 88 ALA A O 1
ATOM 710 N N . LEU A 1 89 ? -10.672 6.856 12.827 1.00 83.12 89 LEU A N 1
ATOM 711 C CA . LEU A 1 89 ? -11.471 7.215 11.657 1.00 83.12 89 LEU A CA 1
ATOM 712 C C . LEU A 1 89 ? -11.627 8.733 11.491 1.00 83.12 89 LEU A C 1
ATOM 714 O O . LEU A 1 89 ? -11.433 9.255 10.394 1.00 83.12 89 LEU A O 1
ATOM 718 N N . GLU A 1 90 ? -11.977 9.439 12.565 1.00 83.25 90 GLU A N 1
ATOM 719 C CA . GLU A 1 90 ? -12.409 10.841 12.487 1.00 83.25 90 GLU A CA 1
ATOM 720 C C . GLU A 1 90 ? -11.260 11.857 12.556 1.00 83.25 90 GLU A C 1
ATOM 722 O O . GLU A 1 90 ? -11.393 12.957 12.028 1.00 83.25 90 GLU A O 1
ATOM 727 N N . LYS A 1 91 ? -10.139 11.520 13.206 1.00 78.94 91 LYS A N 1
ATOM 728 C CA . LYS A 1 91 ? -9.047 12.474 13.485 1.00 78.94 91 LYS A CA 1
ATOM 729 C C . LYS A 1 91 ? -7.722 12.121 12.818 1.00 78.94 91 LYS A C 1
ATOM 731 O O . LYS A 1 91 ? -6.921 13.017 12.572 1.00 78.94 91 LYS A O 1
ATOM 736 N N . PHE A 1 92 ? -7.479 10.839 12.545 1.00 72.56 92 PHE A N 1
ATOM 737 C CA . PHE A 1 92 ? -6.160 10.339 12.134 1.00 72.56 92 PHE A CA 1
ATOM 738 C C . PHE A 1 92 ? -6.173 9.579 10.798 1.00 72.56 92 PHE A C 1
ATOM 740 O O . PHE A 1 92 ? -5.225 8.863 10.491 1.00 72.56 92 PHE A O 1
ATOM 747 N N . SER A 1 93 ? -7.213 9.747 9.977 1.00 72.94 93 SER A N 1
ATOM 748 C CA . SER A 1 93 ? -7.360 9.051 8.689 1.00 72.94 93 SER A CA 1
ATOM 749 C C . SER A 1 93 ? -6.573 9.676 7.526 1.00 72.94 93 SER A C 1
ATOM 751 O O . SER A 1 93 ? -6.713 9.242 6.382 1.00 72.94 93 SER A O 1
ATOM 753 N N . THR A 1 94 ? -5.707 10.655 7.796 1.00 77.56 94 THR A N 1
ATOM 754 C CA . THR A 1 94 ? -4.836 11.259 6.780 1.00 77.56 94 THR A CA 1
ATOM 755 C C . THR A 1 94 ? -3.520 10.497 6.671 1.00 77.56 94 THR A C 1
ATOM 757 O O . THR A 1 94 ? -2.769 10.390 7.639 1.00 77.56 94 THR A O 1
ATOM 760 N N . PHE A 1 95 ? -3.204 10.033 5.464 1.00 74.12 95 PHE A N 1
ATOM 761 C CA . PHE A 1 95 ? -1.950 9.350 5.158 1.00 74.12 95 PHE A CA 1
ATOM 762 C C . PHE A 1 95 ? -1.087 10.226 4.248 1.00 74.12 95 PHE A C 1
ATOM 764 O O . PHE A 1 95 ? -1.542 10.665 3.192 1.00 74.12 95 PHE A O 1
ATOM 771 N N . TYR A 1 96 ? 0.162 10.460 4.648 1.00 73.31 96 TYR A N 1
ATOM 772 C CA . TYR A 1 96 ? 1.159 11.142 3.827 1.00 73.31 96 TYR A CA 1
ATOM 773 C C . TYR A 1 96 ? 2.071 10.108 3.176 1.00 73.31 96 TYR A C 1
ATOM 775 O O . TYR A 1 96 ? 2.578 9.206 3.845 1.00 73.31 96 TYR A O 1
ATOM 783 N N . TYR A 1 97 ? 2.294 10.255 1.876 1.00 69.75 97 TYR A N 1
ATOM 784 C CA . TYR A 1 97 ? 3.233 9.437 1.123 1.00 69.75 97 TYR A CA 1
ATOM 785 C C . TYR A 1 97 ? 4.328 10.357 0.600 1.00 6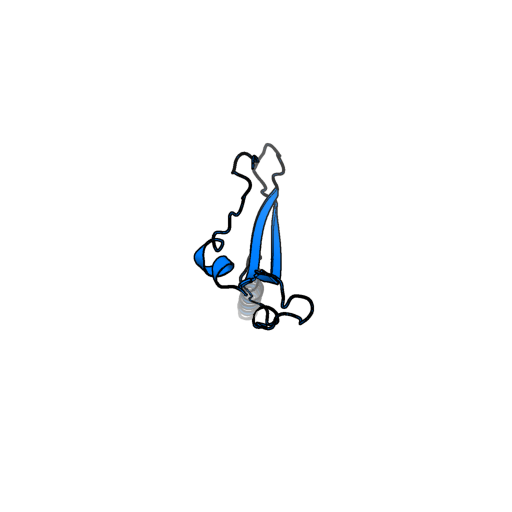9.75 97 TYR A C 1
ATOM 787 O O . TYR A 1 97 ? 4.048 11.283 -0.159 1.00 69.75 97 TYR A O 1
ATOM 795 N N . VAL A 1 98 ? 5.564 10.121 1.034 1.00 66.88 98 VAL A N 1
ATOM 796 C CA . VAL A 1 98 ? 6.727 10.827 0.497 1.00 66.88 98 VAL A CA 1
ATOM 797 C C . VAL A 1 98 ? 7.181 10.065 -0.736 1.00 66.88 98 VAL A C 1
ATOM 799 O O . VAL A 1 98 ? 7.639 8.928 -0.642 1.00 66.88 98 VAL A O 1
ATOM 802 N N . THR A 1 99 ? 7.013 10.676 -1.902 1.00 61.09 99 THR A N 1
ATOM 803 C CA . THR A 1 99 ? 7.606 10.190 -3.147 1.00 61.09 99 THR A CA 1
ATOM 804 C C . THR A 1 99 ? 8.877 10.980 -3.396 1.00 61.09 99 THR A C 1
ATOM 806 O O . THR A 1 99 ? 8.824 12.206 -3.331 1.00 61.09 99 THR A O 1
ATOM 809 N N . MET A 1 100 ? 9.990 10.318 -3.726 1.00 61.41 100 MET A N 1
ATOM 810 C CA . MET A 1 100 ? 11.189 11.034 -4.172 1.00 61.41 100 MET A CA 1
ATOM 811 C C . MET A 1 100 ? 10.830 11.969 -5.336 1.00 61.41 100 MET A C 1
ATOM 813 O O . MET A 1 100 ? 10.243 11.532 -6.334 1.00 61.41 100 MET A O 1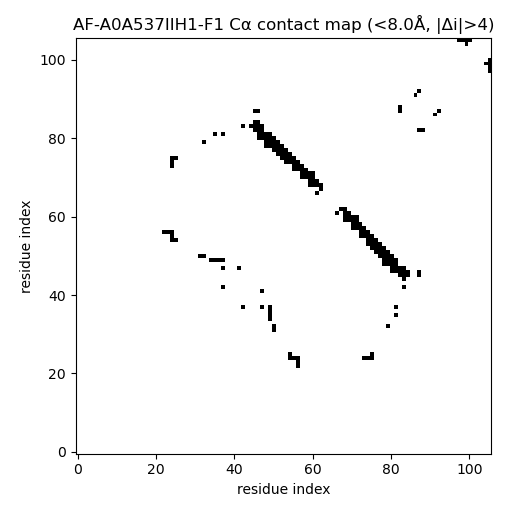
ATOM 817 N N . GLY A 1 101 ? 11.157 13.255 -5.195 1.00 57.66 101 GLY A N 1
ATOM 818 C CA . GLY A 1 101 ? 10.978 14.249 -6.246 1.00 57.66 101 GLY A CA 1
ATOM 819 C C . GLY A 1 101 ? 11.816 13.919 -7.483 1.00 57.66 101 GLY A C 1
ATOM 820 O O . GLY A 1 101 ? 12.735 13.098 -7.449 1.00 57.66 101 GLY A O 1
ATOM 821 N N . LYS A 1 102 ? 11.529 14.571 -8.619 1.00 56.00 102 LYS A N 1
ATOM 822 C CA . LYS A 1 102 ? 12.334 14.421 -9.856 1.00 56.00 102 LYS A CA 1
ATOM 823 C C . LYS A 1 102 ? 13.817 14.782 -9.663 1.00 56.00 102 LYS A C 1
ATOM 825 O O . LYS A 1 102 ? 14.638 14.411 -10.497 1.00 56.00 102 LYS A O 1
ATOM 830 N N . ASP A 1 103 ? 14.128 15.520 -8.607 1.00 62.62 103 ASP A N 1
ATOM 831 C CA . ASP A 1 103 ? 15.446 15.969 -8.162 1.00 62.62 103 ASP A CA 1
ATOM 832 C C . ASP A 1 103 ? 16.142 14.991 -7.196 1.00 62.62 103 ASP A C 1
ATOM 834 O O . ASP A 1 103 ? 17.292 15.220 -6.827 1.00 62.62 103 ASP A O 1
ATOM 838 N N . GLY A 1 104 ? 15.486 13.888 -6.817 1.00 57.88 104 GLY A N 1
ATOM 839 C CA . GLY A 1 104 ? 16.044 12.876 -5.919 1.00 57.88 104 GLY A CA 1
ATOM 840 C C . GLY A 1 104 ? 16.071 13.284 -4.445 1.00 57.88 104 GLY A C 1
ATOM 841 O O . GLY A 1 104 ? 16.703 12.588 -3.653 1.00 57.88 104 GLY A O 1
ATOM 842 N N . GLN A 1 105 ? 15.400 14.379 -4.075 1.00 51.22 105 GLN A N 1
ATOM 843 C CA . GLN A 1 105 ? 15.205 14.776 -2.681 1.00 51.22 105 GLN A CA 1
ATOM 844 C C . GLN A 1 105 ? 13.829 14.307 -2.185 1.00 51.22 105 GLN A C 1
ATOM 846 O O . GLN A 1 105 ? 12.891 14.151 -2.974 1.00 51.22 105 GLN A O 1
ATOM 851 N N . ALA A 1 106 ? 13.746 14.008 -0.888 1.00 52.09 106 ALA A N 1
ATOM 852 C CA . ALA A 1 106 ? 12.535 13.570 -0.193 1.00 52.09 106 ALA A CA 1
ATOM 853 C C . ALA A 1 106 ? 11.888 14.734 0.565 1.00 52.09 106 ALA A C 1
ATOM 855 O O . ALA A 1 106 ? 12.653 15.564 1.110 1.00 52.09 106 ALA A O 1
#

Solvent-accessible surface area (backbone atoms only — not comparable to full-atom values): 7217 Å² total; per-residue (Å²): 111,72,68,62,52,54,52,54,52,54,54,56,64,69,68,72,80,80,78,79,76,77,90,78,76,79,83,74,84,59,76,69,70,71,62,82,77,75,61,74,94,53,69,87,44,52,60,44,79,67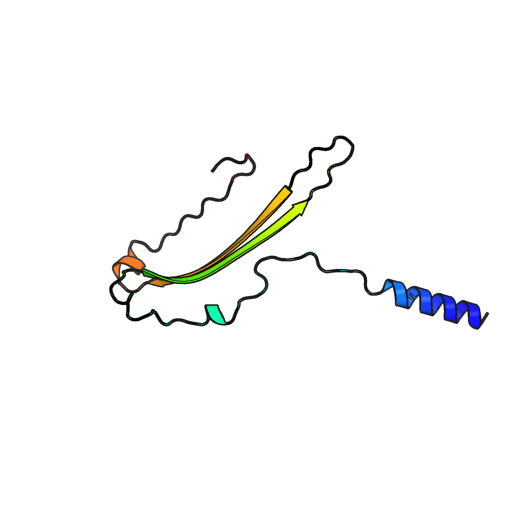,33,77,47,78,48,76,48,80,42,79,49,88,56,78,101,65,86,63,86,46,74,45,75,47,79,36,78,51,73,42,69,47,66,69,39,70,61,39,59,77,75,58,69,78,82,88,80,89,65,68,42,102,84,73,49,120

Foldseek 3Di:
DVVVVVVVVVVVVVVPPPPPDDDDPPPDDDPQLVDDDDPPVCLPPQKDFSDKDKDWDWDWDDDPDPDDTDIDIDMDIDIDMDGNDPCCVPPVVDDDDDDQDPVRHD